Protein AF-A0A950BZU1-F1 (afdb_monomer_lite)

pLDDT: mean 88.94, std 14.55, range [35.25, 98.69]

Sequence (101 aa):
MATGEARPGIDDPEAVKTEWLGRLGSLVDEVEGWARASGWRTRRIAKTVNERRLGTYRVPVLLMEKDTVEVVLNPVARFVPGADGAVDLYVAPAYDDIASL

Foldseek 3Di:
DDPPDDQDDLVDLVSLVVVVQVVLVVVLVVVVVVLVVVVWDKDWDWDWDADPSNGIDIHIKMWTDDDQWIWIWAFDFCDDPPDRGDTDIDIDDDDDDDDDD

Structure (mmCIF, N/CA/C/O backbone):
data_AF-A0A950BZU1-F1
#
_entry.id   AF-A0A950BZU1-F1
#
loop_
_atom_site.group_PDB
_atom_site.id
_atom_site.type_symbol
_atom_site.label_atom_id
_atom_site.label_alt_id
_atom_site.label_comp_id
_atom_site.label_asym_id
_atom_site.label_entity_id
_atom_site.label_seq_id
_atom_site.pdbx_PDB_ins_code
_atom_site.Cartn_x
_atom_site.Cartn_y
_atom_site.Cartn_z
_atom_site.occupancy
_atom_site.B_iso_or_equiv
_atom_site.auth_seq_id
_atom_site.auth_comp_id
_atom_site.auth_asym_id
_atom_site.auth_atom_id
_atom_site.pdbx_PDB_model_num
ATOM 1 N N . MET A 1 1 ? -16.761 -2.793 -20.790 1.00 35.25 1 MET A N 1
ATOM 2 C CA . MET A 1 1 ? -15.806 -2.720 -21.915 1.00 35.25 1 MET A CA 1
ATOM 3 C C . MET A 1 1 ? -14.647 -1.854 -21.445 1.00 35.25 1 MET A C 1
ATOM 5 O O . MET A 1 1 ? -14.724 -0.643 -21.578 1.00 35.25 1 MET A O 1
ATOM 9 N N . ALA A 1 2 ? -13.663 -2.437 -20.756 1.00 39.56 2 ALA A N 1
ATOM 10 C CA . ALA A 1 2 ? -12.479 -1.700 -20.322 1.00 39.56 2 ALA A CA 1
ATOM 11 C C . ALA A 1 2 ? -11.474 -1.714 -21.475 1.00 39.56 2 ALA A C 1
ATOM 13 O O . ALA A 1 2 ? -11.091 -2.783 -21.952 1.00 39.56 2 ALA A O 1
ATOM 14 N N . THR A 1 3 ? -11.131 -0.531 -21.968 1.00 43.66 3 THR A N 1
ATOM 15 C CA . THR A 1 3 ? -10.148 -0.312 -23.025 1.00 43.66 3 THR A CA 1
ATOM 16 C C . THR A 1 3 ? -8.808 -0.870 -22.555 1.00 43.66 3 THR A C 1
ATOM 18 O O . THR A 1 3 ? -8.246 -0.391 -21.575 1.00 43.66 3 THR A O 1
ATOM 21 N N . GLY A 1 4 ? -8.322 -1.929 -23.202 1.00 47.41 4 GLY A N 1
ATOM 22 C CA . GLY A 1 4 ? -6.996 -2.468 -22.929 1.00 47.41 4 GLY A CA 1
ATOM 23 C C . GLY A 1 4 ? -5.947 -1.499 -23.456 1.00 47.41 4 GLY A C 1
ATOM 24 O O . GLY A 1 4 ? -5.649 -1.519 -24.648 1.00 47.41 4 GLY A O 1
ATOM 25 N N . GLU A 1 5 ? -5.417 -0.636 -22.591 1.00 54.84 5 GLU A N 1
ATOM 26 C CA . GLU A 1 5 ? -4.236 0.161 -22.916 1.00 54.84 5 GLU A CA 1
ATOM 27 C C . GLU A 1 5 ? -3.064 -0.763 -23.269 1.00 54.84 5 GLU A C 1
ATOM 29 O O . GLU A 1 5 ? -2.843 -1.805 -22.638 1.00 54.84 5 GLU A O 1
ATOM 34 N N . ALA A 1 6 ? -2.327 -0.384 -24.316 1.00 55.56 6 ALA A N 1
ATOM 35 C CA . ALA A 1 6 ? -1.126 -1.081 -24.742 1.00 55.56 6 ALA A CA 1
ATOM 36 C C . ALA A 1 6 ? -0.116 -1.074 -23.588 1.00 55.56 6 ALA A C 1
ATOM 38 O O . ALA A 1 6 ? 0.330 -0.020 -23.137 1.00 55.56 6 ALA A O 1
ATOM 39 N N . ARG A 1 7 ? 0.214 -2.265 -23.084 1.00 61.38 7 ARG A N 1
ATOM 40 C CA . ARG A 1 7 ? 1.149 -2.413 -21.968 1.00 61.38 7 ARG A CA 1
ATOM 41 C C . ARG A 1 7 ? 2.559 -2.084 -22.456 1.00 61.38 7 ARG A C 1
ATOM 43 O O . ARG A 1 7 ? 2.929 -2.562 -23.533 1.00 61.38 7 ARG A O 1
ATOM 50 N N . PRO A 1 8 ? 3.360 -1.337 -21.681 1.00 63.31 8 PRO A N 1
ATOM 51 C CA . PRO A 1 8 ? 4.769 -1.181 -22.001 1.00 63.31 8 PRO A CA 1
ATOM 52 C C . PRO A 1 8 ? 5.438 -2.560 -22.057 1.00 63.31 8 PRO A C 1
ATOM 54 O O . PRO A 1 8 ? 5.175 -3.436 -21.224 1.00 63.31 8 PRO A O 1
ATOM 57 N N . GLY A 1 9 ? 6.274 -2.765 -23.075 1.00 61.75 9 GLY A N 1
ATOM 58 C CA . GLY A 1 9 ? 7.118 -3.950 -23.168 1.00 61.75 9 GLY A CA 1
ATOM 59 C C . GLY A 1 9 ? 8.092 -4.001 -21.991 1.00 61.75 9 GLY A C 1
ATOM 60 O O . GLY A 1 9 ? 8.489 -2.970 -21.453 1.00 61.75 9 GLY A O 1
ATOM 61 N N . ILE A 1 10 ? 8.501 -5.208 -21.599 1.00 65.06 10 ILE A N 1
ATOM 62 C CA . ILE A 1 10 ? 9.456 -5.432 -20.496 1.00 65.06 10 ILE A CA 1
ATOM 63 C C . ILE A 1 10 ? 10.819 -4.762 -20.771 1.00 65.06 10 ILE A C 1
ATOM 65 O O . ILE A 1 10 ? 11.604 -4.554 -19.847 1.00 65.06 10 ILE A O 1
ATOM 69 N N . ASP A 1 11 ? 11.075 -4.407 -22.028 1.00 79.19 11 ASP A N 1
ATOM 70 C CA . ASP A 1 11 ? 12.315 -3.802 -22.507 1.00 79.19 11 ASP A CA 1
ATOM 71 C C . ASP A 1 11 ? 12.483 -2.330 -22.081 1.00 79.19 11 ASP A C 1
ATOM 73 O O . ASP A 1 11 ? 13.586 -1.798 -22.188 1.00 79.19 11 ASP A O 1
ATOM 77 N N . ASP A 1 12 ? 11.431 -1.692 -21.546 1.00 89.94 12 ASP A N 1
ATOM 78 C CA . ASP A 1 12 ? 11.500 -0.362 -20.926 1.00 89.94 12 ASP A CA 1
ATOM 79 C C . ASP A 1 12 ? 11.123 -0.419 -19.428 1.00 89.94 12 ASP A C 1
ATOM 81 O O . ASP A 1 12 ? 9.944 -0.318 -19.058 1.00 89.94 12 ASP A O 1
ATOM 85 N N . PRO A 1 13 ? 12.111 -0.585 -18.529 1.00 90.38 13 PRO A N 1
ATOM 86 C CA . PRO A 1 13 ? 11.858 -0.708 -17.098 1.00 90.38 13 PRO A CA 1
ATOM 87 C C . PRO A 1 13 ? 11.299 0.576 -16.466 1.00 90.38 13 PRO A C 1
ATOM 89 O O . PRO A 1 13 ? 10.573 0.488 -15.475 1.00 90.38 13 PRO A O 1
ATOM 92 N N . GLU A 1 14 ? 11.585 1.761 -17.014 1.00 92.44 14 GLU A N 1
ATOM 93 C CA . GLU A 1 14 ? 11.062 3.021 -16.470 1.00 92.44 14 GLU A CA 1
ATOM 94 C C . GLU A 1 14 ? 9.597 3.237 -16.862 1.00 92.44 14 GLU A C 1
ATOM 96 O O . GLU A 1 14 ? 8.794 3.663 -16.023 1.00 92.44 14 GLU A O 1
ATOM 101 N N . ALA A 1 15 ? 9.207 2.859 -18.083 1.00 92.94 15 ALA A N 1
ATOM 102 C CA . ALA A 1 15 ? 7.803 2.869 -18.492 1.00 92.94 15 ALA A CA 1
ATOM 103 C C . ALA A 1 15 ? 6.968 1.876 -17.669 1.00 92.94 15 ALA A C 1
ATOM 105 O O . ALA A 1 15 ? 5.906 2.238 -17.159 1.00 92.94 15 ALA A O 1
ATOM 106 N N . VAL A 1 16 ? 7.468 0.650 -17.463 1.00 93.31 16 VAL A N 1
ATOM 107 C CA . VAL A 1 16 ? 6.799 -0.351 -16.610 1.00 93.31 16 VAL A CA 1
ATOM 108 C C . VAL A 1 16 ? 6.674 0.141 -15.167 1.00 93.31 16 VAL A C 1
ATOM 110 O O . VAL A 1 16 ? 5.623 -0.017 -14.547 1.00 93.31 16 VAL A O 1
ATOM 113 N N . LYS A 1 17 ? 7.722 0.761 -14.616 1.00 94.06 17 LYS A N 1
ATOM 114 C CA . LYS A 1 17 ? 7.701 1.322 -13.259 1.00 94.06 17 LYS A CA 1
ATOM 115 C C . LYS A 1 17 ? 6.695 2.464 -13.131 1.00 94.06 17 LYS A C 1
ATOM 117 O O . LYS A 1 17 ? 5.948 2.500 -12.158 1.00 94.06 17 LYS A O 1
ATOM 122 N N . THR A 1 18 ? 6.651 3.371 -14.103 1.00 95.31 18 THR A N 1
ATOM 123 C CA . THR A 1 18 ? 5.695 4.488 -14.129 1.00 95.31 18 THR A CA 1
ATOM 124 C C . THR A 1 18 ? 4.256 3.982 -14.161 1.00 95.31 18 THR A C 1
ATOM 126 O O . THR A 1 18 ? 3.428 4.405 -13.357 1.00 95.31 18 THR A O 1
ATOM 129 N N . GLU A 1 19 ? 3.979 3.021 -15.040 1.00 95.19 19 GLU A N 1
ATOM 130 C CA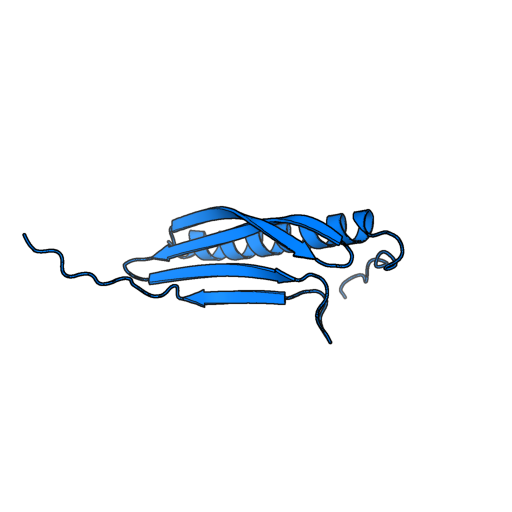 . GLU A 1 19 ? 2.672 2.379 -15.175 1.00 95.19 19 GLU A CA 1
ATOM 131 C C . GLU A 1 19 ? 2.240 1.681 -13.880 1.00 95.19 19 GLU A C 1
ATOM 133 O O . GLU A 1 19 ? 1.135 1.903 -13.379 1.00 95.19 19 GLU A O 1
ATOM 138 N N . TRP A 1 20 ? 3.147 0.905 -13.287 1.00 95.00 20 TRP A N 1
ATOM 139 C CA . TRP A 1 20 ? 2.934 0.244 -12.005 1.00 95.00 20 TRP A CA 1
ATOM 140 C C . TRP A 1 20 ? 2.599 1.229 -10.882 1.00 95.00 20 TRP A C 1
ATOM 142 O O . TRP A 1 20 ? 1.622 1.041 -10.156 1.00 95.00 20 TRP A O 1
ATOM 152 N N . LEU A 1 21 ? 3.400 2.287 -10.738 1.00 96.50 21 LEU A N 1
ATOM 153 C CA . LEU A 1 21 ? 3.204 3.301 -9.704 1.00 96.50 21 LEU A CA 1
ATOM 154 C C . LEU A 1 21 ? 1.893 4.066 -9.897 1.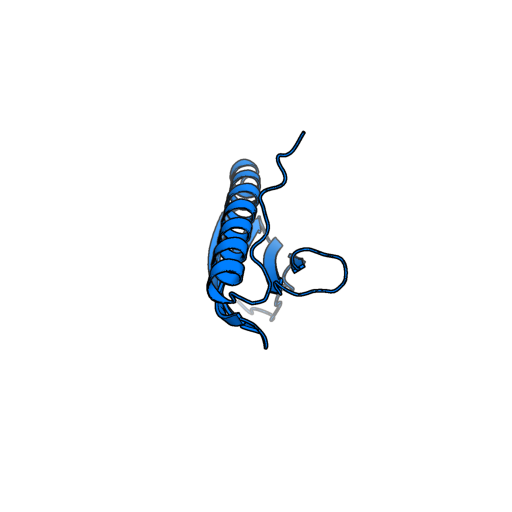00 96.50 21 LEU A C 1
ATOM 156 O O . LEU A 1 21 ? 1.235 4.377 -8.906 1.00 96.50 21 LEU A O 1
ATOM 160 N N . GLY A 1 22 ? 1.485 4.307 -11.145 1.00 96.75 22 GLY A N 1
ATOM 161 C CA . GLY A 1 22 ? 0.178 4.875 -11.468 1.00 96.75 22 GLY A CA 1
ATOM 162 C C . GLY A 1 22 ? -0.967 3.989 -10.976 1.00 96.75 22 GLY A C 1
ATOM 163 O O . GLY A 1 22 ? -1.824 4.456 -10.227 1.00 96.75 22 GLY A O 1
ATOM 164 N N . ARG A 1 23 ? -0.935 2.690 -11.304 1.00 96.50 23 ARG A N 1
ATOM 165 C CA . ARG A 1 23 ? -1.946 1.720 -10.840 1.00 96.50 23 ARG A CA 1
ATOM 166 C C . ARG A 1 23 ? -1.999 1.608 -9.318 1.00 96.50 23 ARG A C 1
ATOM 168 O O . ARG A 1 23 ? -3.087 1.559 -8.748 1.00 96.50 23 ARG A O 1
ATOM 175 N N . LEU A 1 24 ? -0.841 1.591 -8.655 1.00 97.12 24 LEU A N 1
ATOM 176 C CA . LEU A 1 24 ? -0.773 1.602 -7.193 1.00 97.12 24 LEU A CA 1
ATOM 177 C C . LEU A 1 24 ? -1.375 2.869 -6.594 1.00 97.12 24 LEU A C 1
ATOM 179 O O . LEU A 1 24 ? -2.087 2.780 -5.599 1.00 97.12 24 LEU A O 1
ATOM 183 N N . GLY A 1 25 ? -1.092 4.029 -7.191 1.00 97.50 25 GLY A N 1
ATOM 184 C CA . GLY A 1 25 ? -1.681 5.300 -6.785 1.00 97.50 25 GLY A CA 1
ATOM 185 C C . GLY A 1 25 ? -3.204 5.235 -6.819 1.00 97.50 25 GLY A C 1
ATOM 186 O O . GLY A 1 25 ? -3.836 5.456 -5.791 1.00 97.50 25 GLY A O 1
ATOM 187 N N . SER A 1 26 ? -3.777 4.820 -7.952 1.00 97.75 26 SER A N 1
ATOM 188 C CA . SER A 1 26 ? -5.230 4.694 -8.110 1.00 97.75 26 SER A CA 1
ATOM 189 C C . SER A 1 26 ? -5.856 3.711 -7.119 1.00 97.75 26 SER A C 1
ATOM 191 O O . SER A 1 26 ? -6.860 4.043 -6.495 1.00 97.75 26 SER A O 1
ATOM 193 N N . LEU A 1 27 ? -5.249 2.535 -6.918 1.00 97.81 27 LEU A N 1
ATOM 194 C CA . LEU A 1 27 ? -5.746 1.551 -5.950 1.00 97.81 27 LEU A CA 1
ATOM 195 C C . LEU A 1 27 ? -5.720 2.098 -4.514 1.00 97.81 27 LEU A C 1
ATOM 197 O O . LEU A 1 27 ? -6.676 1.926 -3.762 1.00 97.81 27 LEU A O 1
ATOM 201 N N . VAL A 1 28 ? -4.626 2.756 -4.121 1.00 98.25 28 VAL A N 1
ATOM 202 C CA . VAL A 1 28 ? -4.497 3.350 -2.784 1.00 98.25 28 VAL A CA 1
ATOM 203 C C . VAL A 1 28 ? -5.493 4.495 -2.592 1.00 98.25 28 VAL A C 1
ATOM 205 O O . VAL A 1 28 ? -6.083 4.590 -1.518 1.00 98.25 28 VAL A O 1
ATOM 208 N N . ASP A 1 29 ? -5.702 5.337 -3.608 1.00 98.50 29 ASP A N 1
ATOM 209 C CA . ASP A 1 29 ? -6.695 6.417 -3.580 1.00 98.50 29 ASP A CA 1
ATOM 210 C C . ASP A 1 29 ? -8.113 5.869 -3.364 1.00 98.50 29 ASP A C 1
ATOM 212 O O . ASP A 1 29 ? -8.853 6.376 -2.518 1.00 98.50 29 ASP A O 1
ATOM 216 N N . GLU A 1 30 ? -8.475 4.814 -4.094 1.00 98.56 30 GLU A N 1
ATOM 217 C CA . GLU A 1 30 ? -9.787 4.171 -4.023 1.00 98.56 30 GLU A CA 1
ATOM 218 C C . GLU A 1 30 ? -10.042 3.548 -2.641 1.00 98.56 30 GLU A C 1
ATOM 220 O O . GLU A 1 30 ? -11.037 3.868 -1.982 1.00 98.56 30 GLU A O 1
ATOM 225 N N . VAL A 1 31 ? -9.102 2.732 -2.151 1.00 98.44 31 VAL A N 1
ATOM 226 C CA . VAL A 1 31 ? -9.222 2.073 -0.840 1.00 98.44 31 VAL A CA 1
ATOM 227 C C . VAL A 1 31 ? -9.221 3.093 0.299 1.00 98.44 31 VAL A C 1
ATOM 229 O O . VAL A 1 31 ? -10.016 2.972 1.234 1.00 98.44 31 VAL A O 1
ATOM 232 N N . GLU A 1 32 ? -8.383 4.130 0.225 1.00 98.62 32 GLU A N 1
ATOM 233 C CA . GLU A 1 32 ? -8.388 5.208 1.216 1.00 98.62 32 GLU A CA 1
ATOM 234 C C . GLU A 1 32 ? -9.727 5.953 1.235 1.00 98.62 32 GLU A C 1
ATOM 236 O O . GLU A 1 32 ? -10.237 6.265 2.314 1.00 98.62 32 GLU A O 1
ATOM 241 N N . GLY A 1 33 ? -10.320 6.205 0.064 1.00 98.56 33 GLY A N 1
ATOM 242 C CA . GLY A 1 33 ? -11.645 6.807 -0.054 1.00 98.56 33 GLY A CA 1
ATOM 243 C C . GLY A 1 33 ? -12.715 5.996 0.678 1.00 98.56 33 GLY A C 1
ATOM 244 O O . GLY A 1 33 ? -13.454 6.548 1.498 1.00 98.56 33 GLY A O 1
ATOM 245 N N . TRP A 1 34 ? -12.761 4.681 0.451 1.00 98.25 34 TRP A N 1
ATOM 246 C CA . TRP A 1 34 ? -13.703 3.784 1.130 1.00 98.25 34 TRP A CA 1
ATOM 247 C C . TRP A 1 34 ? -13.481 3.714 2.641 1.00 98.25 34 TRP A C 1
ATOM 249 O O . TRP A 1 34 ? -14.442 3.774 3.415 1.00 98.25 34 TRP A O 1
ATOM 259 N N . ALA A 1 35 ? -12.221 3.617 3.070 1.00 98.19 35 ALA A N 1
ATOM 260 C CA . ALA A 1 35 ? -11.857 3.552 4.479 1.00 98.19 35 ALA A CA 1
ATOM 261 C C . ALA A 1 35 ? -12.292 4.828 5.217 1.00 98.19 35 ALA A C 1
ATOM 263 O O . ALA A 1 35 ? -13.006 4.753 6.221 1.00 98.19 35 ALA A O 1
ATOM 264 N N . ARG A 1 36 ? -11.958 6.007 4.672 1.00 98.19 36 ARG A N 1
ATOM 265 C CA . ARG A 1 36 ? -12.362 7.303 5.239 1.00 98.19 36 ARG A CA 1
ATOM 266 C C . ARG A 1 36 ? -13.878 7.467 5.286 1.00 98.19 36 ARG A C 1
ATOM 268 O O . ARG A 1 36 ? -14.405 7.875 6.318 1.00 98.19 36 ARG A O 1
ATOM 275 N N . ALA A 1 37 ? -14.585 7.105 4.213 1.00 98.38 37 ALA A N 1
ATOM 276 C CA . ALA A 1 37 ? -16.051 7.134 4.182 1.00 98.38 37 ALA A CA 1
ATOM 277 C C . ALA A 1 37 ? -16.683 6.222 5.252 1.00 98.38 37 ALA A C 1
ATOM 279 O O . ALA A 1 37 ? -17.769 6.505 5.749 1.00 98.38 37 ALA A O 1
ATOM 280 N N . SER A 1 38 ? -15.973 5.165 5.653 1.00 97.50 38 SER A N 1
ATOM 281 C CA . SER A 1 38 ? -16.386 4.218 6.697 1.00 97.50 38 SER A CA 1
ATOM 282 C C . SER A 1 38 ? -15.892 4.595 8.108 1.00 97.50 38 SER A C 1
ATOM 284 O O . SER A 1 38 ? -15.998 3.796 9.050 1.00 97.50 38 SER A O 1
ATOM 286 N N . GLY A 1 39 ? -15.334 5.801 8.266 1.00 97.69 39 GLY A N 1
ATOM 287 C CA . GLY A 1 39 ? -14.859 6.345 9.538 1.00 97.69 39 GLY A CA 1
ATOM 288 C C . GLY A 1 39 ? -13.507 5.804 10.007 1.00 97.69 39 GLY A C 1
ATOM 289 O O . GLY A 1 39 ? -13.205 5.907 11.192 1.00 97.69 39 GLY A O 1
ATOM 290 N N . TRP A 1 40 ? -12.705 5.210 9.121 1.00 98.31 40 TRP A N 1
ATOM 291 C CA . TRP A 1 40 ? -11.342 4.794 9.452 1.00 98.31 40 TRP A CA 1
ATOM 292 C C . TRP A 1 40 ? -10.388 5.984 9.374 1.00 98.31 40 TRP A C 1
ATOM 294 O O . TRP A 1 40 ? -10.474 6.815 8.464 1.00 98.31 40 TRP A O 1
ATOM 304 N N . ARG A 1 41 ? -9.425 6.038 10.295 1.00 98.31 41 ARG A N 1
ATOM 305 C CA . ARG A 1 41 ? -8.263 6.917 10.162 1.00 98.31 41 ARG A CA 1
ATOM 306 C C . ARG A 1 41 ? -7.315 6.301 9.143 1.00 98.31 41 ARG A C 1
ATOM 308 O O . ARG A 1 41 ? -7.058 5.104 9.189 1.00 98.31 41 ARG A O 1
ATOM 315 N N . THR A 1 42 ? -6.766 7.111 8.245 1.00 98.44 42 THR A N 1
ATOM 316 C CA . THR A 1 42 ? -5.849 6.625 7.211 1.00 98.44 42 THR A CA 1
ATOM 317 C C . THR A 1 42 ? -4.541 7.401 7.204 1.00 98.44 42 THR A C 1
ATOM 319 O O . THR A 1 42 ? -4.500 8.598 7.499 1.00 98.44 42 THR A O 1
ATOM 322 N N . ARG A 1 43 ? -3.450 6.716 6.856 1.00 98.12 43 ARG A N 1
ATOM 323 C CA . ARG A 1 43 ? -2.127 7.319 6.684 1.00 98.12 43 ARG A CA 1
ATOM 324 C C . ARG A 1 43 ? -1.362 6.608 5.580 1.00 98.12 43 ARG A C 1
ATOM 326 O O . ARG A 1 43 ? -1.229 5.389 5.596 1.00 98.12 43 ARG A O 1
ATOM 333 N N . ARG A 1 44 ? -0.790 7.379 4.655 1.00 98.19 44 ARG A N 1
ATOM 334 C CA . ARG A 1 44 ? 0.147 6.853 3.657 1.00 98.19 44 ARG A CA 1
ATOM 335 C C . ARG A 1 44 ? 1.575 6.927 4.176 1.00 98.19 44 ARG A C 1
ATOM 337 O O . ARG A 1 44 ? 1.984 7.940 4.744 1.00 98.19 44 ARG A O 1
ATOM 344 N N . ILE A 1 45 ? 2.346 5.879 3.925 1.00 97.62 45 ILE A N 1
ATOM 345 C CA . ILE A 1 45 ? 3.804 5.883 4.061 1.00 97.62 45 ILE A CA 1
ATOM 346 C C . ILE A 1 45 ? 4.434 5.409 2.757 1.00 97.62 45 ILE A C 1
ATOM 348 O O . ILE A 1 45 ? 3.778 4.784 1.930 1.00 97.62 45 ILE A O 1
ATOM 352 N N . ALA A 1 46 ? 5.718 5.694 2.565 1.00 97.25 46 ALA A N 1
ATOM 353 C CA . ALA A 1 46 ? 6.444 5.251 1.383 1.00 97.25 46 ALA A CA 1
ATOM 354 C C . ALA A 1 46 ? 7.438 4.143 1.751 1.00 97.25 46 ALA A C 1
ATOM 356 O O . ALA A 1 46 ? 8.404 4.390 2.479 1.00 97.25 46 ALA A O 1
ATOM 357 N N . LYS A 1 47 ? 7.226 2.944 1.206 1.00 96.94 47 LYS A N 1
ATOM 358 C CA . LYS A 1 47 ? 8.096 1.775 1.375 1.00 96.94 47 LYS A CA 1
ATOM 359 C C . LYS A 1 47 ? 9.090 1.688 0.221 1.00 96.94 47 LYS A C 1
ATOM 361 O O . LYS A 1 47 ? 8.704 1.864 -0.930 1.00 96.94 47 LYS A O 1
ATOM 366 N N . THR A 1 48 ? 10.353 1.402 0.515 1.00 97.06 48 THR A N 1
ATOM 367 C CA . THR A 1 48 ? 11.350 1.093 -0.519 1.00 97.06 48 THR A CA 1
ATOM 368 C C . THR A 1 48 ? 11.198 -0.358 -0.966 1.00 97.06 48 THR A C 1
ATOM 370 O O . THR A 1 48 ? 11.155 -1.261 -0.133 1.00 97.06 48 THR A O 1
ATOM 373 N N . VAL A 1 49 ? 11.133 -0.578 -2.275 1.00 95.69 49 VAL A N 1
ATOM 374 C CA . VAL A 1 49 ? 11.093 -1.896 -2.913 1.00 95.69 49 VAL A CA 1
ATOM 375 C C . VAL A 1 49 ? 12.315 -2.021 -3.810 1.00 95.69 49 VAL A C 1
ATOM 377 O O . VAL A 1 49 ? 12.722 -1.053 -4.451 1.00 95.69 49 VAL A O 1
ATOM 380 N N . ASN A 1 50 ? 12.906 -3.211 -3.833 1.00 94.56 50 ASN A N 1
ATOM 381 C CA . ASN A 1 50 ? 13.975 -3.566 -4.752 1.00 94.56 50 ASN A CA 1
ATOM 382 C C . ASN A 1 50 ? 13.514 -4.762 -5.583 1.00 94.56 50 ASN A C 1
ATOM 384 O O . ASN A 1 50 ? 13.287 -5.845 -5.043 1.00 94.56 50 ASN A O 1
ATOM 388 N N . GLU A 1 51 ? 13.382 -4.555 -6.889 1.00 91.38 51 GLU A N 1
ATOM 389 C CA . GLU A 1 51 ? 13.056 -5.612 -7.834 1.00 91.38 51 GLU A CA 1
ATOM 390 C C . GLU A 1 51 ? 14.177 -5.806 -8.839 1.00 91.38 51 GLU A C 1
ATOM 392 O O . GLU A 1 51 ? 14.668 -4.857 -9.447 1.00 91.38 51 GLU A O 1
ATOM 397 N N . ARG A 1 52 ? 14.504 -7.069 -9.119 1.00 88.88 52 ARG A N 1
ATOM 398 C CA . ARG A 1 52 ? 15.608 -7.428 -10.019 1.00 88.88 52 ARG A CA 1
ATOM 399 C C . ARG A 1 52 ? 15.511 -6.771 -11.407 1.00 88.88 52 ARG A C 1
ATOM 401 O O . ARG A 1 52 ? 16.541 -6.545 -12.027 1.00 88.88 52 ARG A O 1
ATOM 408 N N . ARG A 1 53 ? 14.297 -6.494 -11.903 1.00 89.25 53 ARG A N 1
ATOM 409 C CA . ARG A 1 53 ? 14.058 -5.935 -13.249 1.00 89.25 53 ARG A CA 1
ATOM 410 C C . ARG A 1 53 ? 13.785 -4.429 -13.273 1.00 89.25 53 ARG A C 1
ATOM 412 O O . ARG A 1 53 ? 14.015 -3.819 -14.306 1.00 89.25 53 ARG A O 1
ATOM 419 N N . LEU A 1 54 ? 13.299 -3.843 -12.176 1.00 91.88 54 LEU A N 1
ATOM 420 C CA . LEU A 1 54 ? 12.933 -2.415 -12.106 1.00 91.88 54 LEU A CA 1
ATOM 421 C C . LEU A 1 54 ? 13.894 -1.589 -11.238 1.00 91.88 54 LEU A C 1
ATOM 423 O O . LEU A 1 54 ? 13.779 -0.363 -11.169 1.00 91.88 54 LEU A O 1
ATOM 427 N N . GLY A 1 55 ? 14.841 -2.248 -10.570 1.00 93.75 55 GLY A N 1
ATOM 428 C CA . GLY A 1 55 ? 15.746 -1.630 -9.614 1.00 93.75 55 GLY A CA 1
ATOM 429 C C . GLY A 1 55 ? 15.039 -1.241 -8.316 1.00 93.75 55 GLY A C 1
ATOM 430 O O . GLY A 1 55 ? 14.052 -1.856 -7.905 1.00 93.75 55 GLY A O 1
ATOM 431 N N . THR A 1 56 ? 15.567 -0.209 -7.663 1.00 95.50 56 THR A N 1
ATOM 432 C CA . THR A 1 56 ? 15.058 0.293 -6.383 1.00 95.50 56 THR A CA 1
ATOM 433 C C . THR A 1 56 ? 14.141 1.490 -6.599 1.00 95.50 56 THR A C 1
ATOM 435 O O . THR A 1 56 ? 14.501 2.438 -7.294 1.00 95.50 56 THR A O 1
ATOM 438 N N . TYR A 1 57 ? 12.965 1.475 -5.979 1.00 96.38 57 TYR A N 1
ATOM 439 C CA . TYR A 1 57 ? 11.981 2.558 -6.056 1.00 96.38 57 TYR A CA 1
ATOM 440 C C . TYR A 1 57 ? 11.106 2.593 -4.797 1.00 96.38 57 TYR A C 1
ATOM 442 O O . TYR A 1 57 ? 11.238 1.748 -3.909 1.00 96.38 57 TYR A O 1
ATOM 450 N N . ARG A 1 58 ? 10.234 3.602 -4.680 1.00 97.44 58 ARG A N 1
ATOM 451 C CA . ARG A 1 58 ? 9.316 3.747 -3.541 1.00 97.44 58 ARG A CA 1
ATOM 452 C C . ARG A 1 58 ? 7.876 3.502 -3.966 1.00 97.44 58 ARG A C 1
ATOM 454 O O . ARG A 1 58 ? 7.455 4.001 -5.002 1.00 97.44 58 ARG A O 1
ATOM 461 N N . VAL A 1 59 ? 7.131 2.778 -3.137 1.00 97.88 59 VAL A N 1
ATOM 462 C CA . VAL A 1 59 ? 5.703 2.486 -3.319 1.00 97.88 59 VAL A CA 1
ATOM 463 C C . VAL A 1 59 ? 4.889 3.026 -2.141 1.00 97.88 59 VAL A C 1
ATOM 465 O O . VAL A 1 59 ? 5.399 3.042 -1.013 1.00 97.88 59 VAL A O 1
ATOM 468 N N . PRO A 1 60 ? 3.639 3.464 -2.362 1.00 98.06 60 PRO A N 1
ATOM 469 C CA . PRO A 1 60 ? 2.751 3.870 -1.281 1.00 98.06 60 PRO A CA 1
ATOM 470 C C . PRO A 1 60 ? 2.237 2.647 -0.514 1.00 98.06 60 PRO A C 1
ATOM 472 O O . PRO A 1 60 ? 1.747 1.698 -1.109 1.00 98.06 60 PRO A O 1
ATOM 475 N N . VAL A 1 61 ? 2.312 2.679 0.810 1.00 98.38 61 VAL A N 1
ATOM 476 C CA . VAL A 1 61 ? 1.617 1.747 1.708 1.00 98.38 61 VAL A CA 1
ATOM 477 C C . VAL A 1 61 ? 0.535 2.539 2.421 1.00 98.38 61 VAL A C 1
ATOM 479 O O . VAL A 1 61 ? 0.799 3.646 2.902 1.00 98.38 61 VAL A O 1
ATOM 482 N N . LEU A 1 62 ? -0.670 1.983 2.487 1.00 98.69 62 LEU A N 1
ATOM 483 C CA . LEU A 1 62 ? -1.795 2.595 3.182 1.00 98.69 62 LEU A CA 1
ATOM 484 C C . LEU A 1 62 ? -2.032 1.868 4.503 1.00 98.69 62 LEU A C 1
ATOM 486 O O . LEU A 1 62 ? -2.292 0.668 4.524 1.00 98.69 62 LEU A O 1
ATOM 490 N N . LEU A 1 63 ? -1.944 2.622 5.590 1.00 98.31 63 LEU A N 1
ATOM 491 C CA . LEU A 1 63 ? -2.300 2.197 6.936 1.00 98.31 63 LEU A CA 1
ATOM 492 C C . LEU A 1 63 ? -3.705 2.710 7.234 1.00 98.31 63 LEU A C 1
ATOM 494 O O . LEU A 1 63 ? -4.004 3.881 6.969 1.00 98.31 63 LEU A O 1
ATOM 498 N N . MET A 1 64 ? -4.552 1.845 7.773 1.00 98.38 64 MET A N 1
ATOM 499 C CA . MET A 1 64 ? -5.940 2.137 8.104 1.00 98.38 64 MET A CA 1
ATOM 500 C C . MET A 1 64 ? -6.207 1.661 9.524 1.00 98.38 64 MET A C 1
ATOM 502 O O . MET A 1 64 ? -5.992 0.497 9.833 1.00 98.38 64 MET A O 1
ATOM 506 N N . GLU A 1 65 ? -6.693 2.548 10.378 1.00 97.38 65 GLU A N 1
ATOM 507 C CA . GLU A 1 65 ? -6.923 2.271 11.794 1.00 97.38 65 GLU A CA 1
ATOM 508 C C . GLU A 1 65 ? -8.375 2.576 12.158 1.00 97.38 65 GLU A C 1
ATOM 510 O O . GLU A 1 65 ? -8.930 3.612 11.765 1.00 97.38 65 GLU A O 1
ATOM 515 N N . LYS A 1 66 ? -8.985 1.670 12.922 1.00 96.12 66 LYS A N 1
ATOM 516 C CA . LYS A 1 66 ? -10.282 1.880 13.554 1.00 96.12 66 LYS A CA 1
ATOM 517 C C . LYS A 1 66 ? -10.344 1.120 14.872 1.00 96.12 66 LYS A C 1
ATOM 519 O O . LYS A 1 66 ? -10.117 -0.087 14.908 1.00 96.12 66 LYS A O 1
ATOM 524 N N . ASP A 1 67 ? -10.677 1.844 15.936 1.00 93.31 67 ASP A N 1
ATOM 525 C CA . ASP A 1 67 ? -10.702 1.335 17.307 1.00 93.31 67 ASP A CA 1
ATOM 526 C C . ASP A 1 67 ? -9.354 0.696 17.688 1.00 93.31 67 ASP A C 1
ATOM 528 O O . ASP A 1 67 ? -8.357 1.402 17.802 1.00 93.31 67 ASP A O 1
ATOM 532 N N . THR A 1 68 ? -9.301 -0.625 17.861 1.00 89.62 68 THR A N 1
ATOM 533 C CA . THR A 1 68 ? -8.078 -1.378 18.193 1.00 89.62 68 THR A CA 1
ATOM 534 C C . THR A 1 68 ? -7.510 -2.164 17.009 1.00 89.62 68 THR A C 1
ATOM 536 O O . THR A 1 68 ? -6.594 -2.966 17.181 1.00 89.62 68 THR A O 1
ATOM 539 N N . VAL A 1 69 ? -8.059 -1.971 15.805 1.00 93.25 69 VAL A N 1
ATOM 540 C CA . VAL A 1 69 ? -7.683 -2.708 14.596 1.00 93.25 69 VAL A CA 1
ATOM 541 C C . VAL A 1 69 ? -6.879 -1.808 13.669 1.00 93.25 69 VAL A C 1
ATOM 543 O O . VAL A 1 69 ? -7.350 -0.751 13.248 1.00 93.25 69 VAL A O 1
ATOM 546 N N . GLU A 1 70 ? -5.699 -2.281 13.276 1.00 95.81 70 GLU A N 1
ATOM 547 C CA . GLU A 1 70 ? -4.917 -1.703 12.187 1.00 95.81 70 GLU A CA 1
ATOM 548 C C . GLU A 1 70 ? -4.903 -2.673 10.996 1.00 95.81 70 GLU A C 1
ATOM 550 O O . GLU A 1 70 ? -4.637 -3.865 11.139 1.00 95.81 70 GLU A O 1
ATOM 555 N N . VAL A 1 71 ? -5.208 -2.162 9.806 1.00 97.44 71 VAL A N 1
ATOM 556 C CA . VAL A 1 71 ? -5.169 -2.877 8.527 1.00 97.44 71 VAL A CA 1
ATOM 557 C C . VAL A 1 71 ? -4.180 -2.177 7.605 1.00 97.44 71 VAL A C 1
ATOM 559 O O . VAL A 1 71 ? -4.153 -0.949 7.509 1.00 97.44 71 VAL A O 1
ATOM 562 N N . VAL A 1 72 ? -3.381 -2.961 6.889 1.00 98.19 72 VAL A N 1
ATOM 563 C CA . VAL A 1 72 ? -2.337 -2.470 5.992 1.00 98.19 72 VAL A CA 1
ATOM 564 C C . VAL A 1 72 ? -2.593 -2.966 4.576 1.00 98.19 72 VAL A C 1
ATOM 566 O O . VAL A 1 72 ? -2.723 -4.168 4.349 1.00 98.19 72 VAL A O 1
ATOM 569 N N . LEU A 1 73 ? -2.615 -2.038 3.619 1.00 98.44 73 LEU A N 1
ATOM 570 C CA . LEU A 1 73 ? -2.535 -2.330 2.191 1.00 98.44 73 LEU A CA 1
ATOM 571 C C . LEU A 1 73 ? -1.094 -2.089 1.725 1.00 98.44 73 LEU A C 1
ATOM 573 O O . LEU A 1 73 ? -0.615 -0.951 1.689 1.00 98.44 73 LEU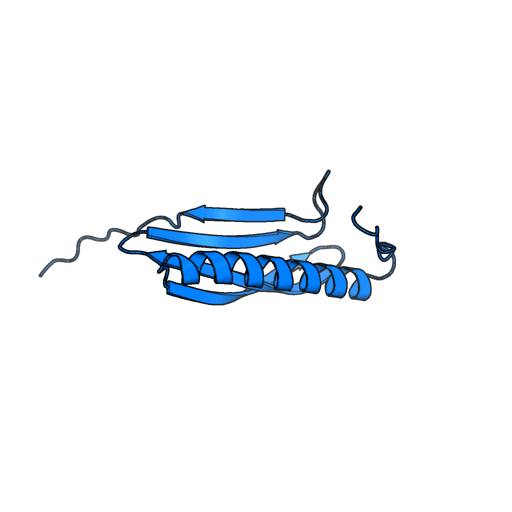 A O 1
ATOM 577 N N . ASN A 1 74 ? -0.394 -3.169 1.393 1.00 97.94 74 ASN A N 1
ATOM 578 C CA . ASN A 1 74 ? 1.051 -3.199 1.220 1.00 97.94 74 ASN A CA 1
ATOM 579 C C . ASN A 1 74 ? 1.445 -3.712 -0.176 1.00 97.94 74 ASN A C 1
ATOM 581 O O . ASN A 1 74 ? 1.425 -4.920 -0.409 1.00 97.94 74 ASN A O 1
ATOM 585 N N . PRO A 1 75 ? 1.862 -2.842 -1.113 1.00 97.25 75 PRO A N 1
ATOM 586 C CA . PRO A 1 75 ? 2.330 -3.291 -2.422 1.00 97.25 75 PRO A CA 1
ATOM 587 C C . PRO A 1 75 ? 3.586 -4.149 -2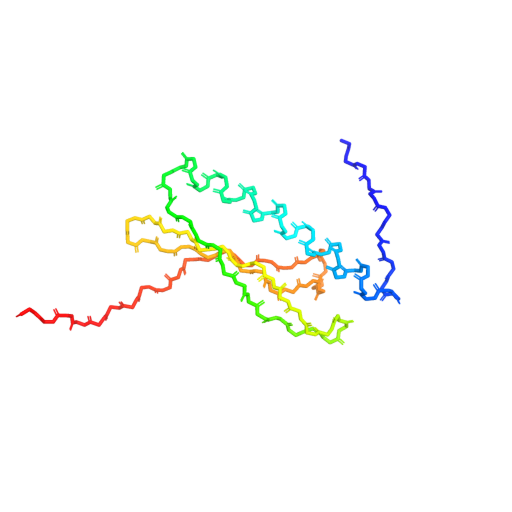.320 1.00 97.25 75 PRO A C 1
ATOM 589 O O . PRO A 1 75 ? 4.585 -3.705 -1.758 1.00 97.25 75 PRO A O 1
ATOM 592 N N . VAL A 1 76 ? 3.563 -5.360 -2.868 1.00 94.88 76 VAL A N 1
ATOM 593 C CA . VAL A 1 76 ? 4.644 -6.344 -2.720 1.00 94.88 76 VAL A CA 1
ATOM 594 C C . VAL A 1 76 ? 5.585 -6.308 -3.912 1.00 94.88 76 VAL A C 1
ATOM 596 O O . VAL A 1 76 ? 6.777 -6.065 -3.729 1.00 94.88 76 VAL A O 1
ATOM 599 N N . ALA A 1 77 ? 5.053 -6.541 -5.114 1.00 94.00 77 ALA A N 1
ATOM 600 C CA . ALA A 1 77 ? 5.854 -6.663 -6.326 1.00 94.00 77 ALA A CA 1
ATOM 601 C C . ALA A 1 77 ? 5.037 -6.395 -7.599 1.00 94.00 77 ALA A C 1
ATOM 603 O O . ALA A 1 77 ? 3.859 -6.738 -7.669 1.00 94.00 77 ALA A O 1
ATOM 604 N N . ARG A 1 78 ? 5.673 -5.841 -8.633 1.00 93.44 78 ARG A N 1
ATOM 605 C CA . ARG A 1 78 ? 5.113 -5.660 -9.978 1.00 93.44 78 ARG A CA 1
ATOM 606 C C . ARG A 1 78 ? 5.131 -6.951 -10.795 1.00 93.44 78 ARG A C 1
ATOM 608 O O . ARG A 1 78 ? 4.230 -7.183 -11.601 1.00 93.44 78 ARG A O 1
ATOM 615 N N . PHE A 1 79 ? 6.157 -7.782 -10.625 1.00 90.69 79 PHE A N 1
ATOM 616 C CA . PHE A 1 79 ? 6.315 -9.022 -11.386 1.00 90.69 79 PHE A CA 1
ATOM 617 C C . PHE A 1 79 ? 6.026 -10.247 -10.522 1.00 90.69 79 PHE A C 1
ATOM 619 O O . PHE A 1 79 ? 6.892 -10.714 -9.785 1.00 90.69 79 PHE A O 1
ATOM 626 N N . VAL A 1 80 ? 4.822 -10.801 -10.667 1.00 88.81 80 VAL A N 1
ATOM 627 C CA . VAL A 1 80 ? 4.410 -12.058 -10.032 1.00 88.81 80 VAL A CA 1
ATOM 628 C C . VAL A 1 80 ? 3.786 -13.004 -11.066 1.00 88.81 80 VAL A C 1
ATOM 630 O O . VAL A 1 80 ? 3.185 -12.535 -12.035 1.00 88.81 80 VAL A O 1
ATOM 633 N N . PRO A 1 81 ? 3.928 -14.333 -10.921 1.00 86.50 81 PRO A N 1
ATOM 634 C CA . PRO A 1 81 ? 3.316 -15.276 -11.853 1.00 86.50 81 PRO A CA 1
ATOM 635 C C . PRO A 1 81 ? 1.788 -15.136 -11.887 1.00 86.50 81 PRO A C 1
ATOM 637 O O . PRO A 1 81 ? 1.133 -15.218 -10.854 1.00 86.50 81 PRO A O 1
ATOM 640 N N . GLY A 1 82 ? 1.218 -14.960 -13.082 1.00 87.12 82 GLY A N 1
ATOM 641 C CA . GLY A 1 82 ? -0.234 -14.991 -13.295 1.00 87.12 82 GLY A CA 1
ATOM 642 C C . GLY A 1 82 ? -1.007 -13.721 -12.920 1.00 87.12 82 GLY A C 1
ATOM 643 O O . GLY A 1 82 ? -2.228 -13.727 -13.048 1.00 87.12 82 GLY A O 1
ATOM 644 N N . ALA A 1 83 ? -0.341 -12.636 -12.508 1.00 88.88 83 ALA A N 1
ATOM 645 C CA . ALA A 1 83 ? -0.999 -11.361 -12.219 1.00 88.88 83 ALA A CA 1
ATOM 646 C C . ALA A 1 83 ? -0.164 -10.150 -12.667 1.00 88.88 83 ALA A C 1
ATOM 648 O O . ALA A 1 83 ? 1.037 -10.245 -12.915 1.00 88.88 83 ALA A O 1
ATOM 649 N N . ASP A 1 84 ? -0.818 -8.991 -12.749 1.00 85.62 84 ASP A N 1
ATOM 650 C CA . ASP A 1 84 ? -0.196 -7.722 -13.151 1.00 85.62 84 ASP A CA 1
ATOM 651 C C . ASP A 1 84 ? 0.560 -7.024 -11.997 1.00 85.62 84 ASP A C 1
ATOM 653 O O . ASP A 1 84 ? 1.162 -5.970 -12.193 1.00 85.62 84 ASP A O 1
ATOM 657 N N . GLY A 1 85 ? 0.535 -7.609 -10.800 1.00 92.25 85 GLY A N 1
ATOM 658 C CA . GLY A 1 85 ? 1.189 -7.126 -9.590 1.00 92.25 85 GLY A CA 1
ATOM 659 C C . GLY A 1 85 ? 0.587 -7.793 -8.354 1.00 92.25 85 GLY A C 1
ATOM 660 O O . GLY A 1 85 ? -0.496 -8.373 -8.421 1.00 92.25 85 GLY A O 1
ATOM 661 N N . ALA A 1 86 ? 1.292 -7.720 -7.232 1.00 95.19 86 ALA A N 1
ATOM 662 C CA . ALA A 1 86 ? 0.848 -8.223 -5.940 1.00 95.19 86 ALA A CA 1
ATOM 663 C C . ALA A 1 86 ? 0.790 -7.087 -4.919 1.00 95.19 86 ALA A C 1
ATOM 665 O O . ALA A 1 86 ? 1.731 -6.299 -4.783 1.00 95.19 86 ALA A O 1
ATOM 666 N N . VAL A 1 87 ? -0.321 -7.030 -4.192 1.00 97.25 87 VAL A N 1
ATOM 667 C CA . VAL A 1 87 ? -0.572 -6.108 -3.087 1.00 97.25 87 VAL A CA 1
ATOM 668 C C . VAL A 1 87 ? -1.219 -6.922 -1.979 1.00 97.25 87 VAL A C 1
ATOM 670 O O . VAL A 1 87 ? -2.267 -7.525 -2.200 1.00 97.25 87 VAL A O 1
ATOM 673 N N . ASP A 1 88 ? -0.598 -6.944 -0.806 1.00 96.75 88 ASP A N 1
ATOM 674 C CA . ASP A 1 88 ? -1.158 -7.634 0.348 1.00 96.75 88 ASP A CA 1
ATOM 675 C C . ASP A 1 88 ? -2.141 -6.717 1.073 1.00 96.75 88 ASP A C 1
ATOM 677 O O . ASP A 1 88 ? -1.899 -5.516 1.212 1.00 96.75 88 ASP A O 1
ATOM 681 N N . LEU A 1 89 ? -3.224 -7.297 1.581 1.00 97.50 89 LEU A N 1
ATOM 682 C CA . LEU A 1 89 ? -4.147 -6.653 2.507 1.00 97.50 89 LEU A CA 1
ATOM 683 C C . LEU A 1 89 ? -4.239 -7.522 3.758 1.00 97.50 89 LEU A C 1
ATOM 685 O O . LEU A 1 89 ? -4.699 -8.661 3.684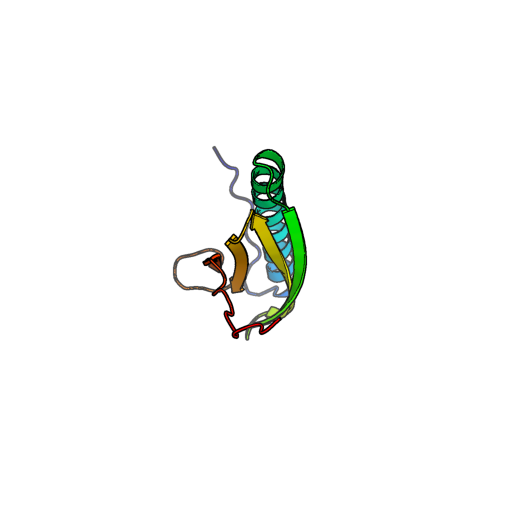 1.00 97.50 89 LEU A O 1
ATOM 689 N N . TYR A 1 90 ? -3.785 -7.003 4.893 1.00 96.75 90 TYR A N 1
ATOM 690 C CA . TYR A 1 90 ? -3.720 -7.777 6.131 1.00 96.75 90 TYR A CA 1
ATOM 691 C C . TYR A 1 90 ? -3.982 -6.921 7.367 1.00 96.75 90 TYR A C 1
ATOM 693 O O . TYR A 1 90 ? -3.778 -5.710 7.359 1.00 96.75 90 TYR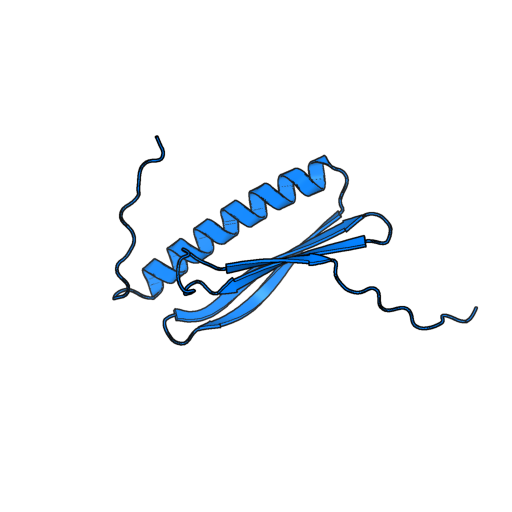 A O 1
ATOM 701 N N . VAL A 1 91 ? -4.415 -7.574 8.444 1.00 95.75 91 VAL A N 1
ATOM 702 C CA . VAL A 1 91 ? -4.517 -6.974 9.780 1.00 95.75 91 VAL A CA 1
ATOM 703 C C . VAL A 1 91 ? -3.125 -6.978 10.411 1.00 95.75 91 VAL A C 1
ATOM 705 O O . VAL A 1 91 ? -2.461 -8.017 10.424 1.00 95.75 91 VAL A O 1
ATOM 708 N N . ALA A 1 92 ? -2.660 -5.830 10.902 1.00 91.00 92 ALA A N 1
ATOM 709 C CA . ALA A 1 92 ? -1.402 -5.748 11.628 1.00 91.00 92 ALA A CA 1
ATOM 710 C C . ALA A 1 92 ? -1.541 -6.464 12.985 1.00 91.00 92 ALA A C 1
ATOM 712 O O . ALA A 1 92 ? -2.572 -6.329 13.649 1.00 91.00 92 ALA A O 1
ATOM 713 N N . PRO A 1 93 ? -0.531 -7.238 13.413 1.00 83.25 93 PRO A N 1
ATOM 714 C CA . PRO A 1 93 ? -0.558 -7.850 14.731 1.00 83.25 93 PRO A CA 1
ATOM 715 C C . PRO A 1 93 ? -0.569 -6.758 15.804 1.00 83.25 93 PRO A C 1
ATOM 717 O O . PRO A 1 93 ? 0.232 -5.824 15.752 1.00 83.25 93 PRO A O 1
ATOM 720 N N . ALA A 1 94 ? -1.452 -6.894 16.792 1.00 76.88 94 ALA A N 1
ATOM 721 C CA . ALA A 1 94 ? -1.378 -6.076 17.993 1.00 76.88 94 ALA A CA 1
ATOM 722 C C . ALA A 1 94 ? -0.105 -6.448 18.772 1.00 76.88 94 ALA A C 1
ATOM 724 O O . ALA A 1 94 ? 0.191 -7.631 18.954 1.00 76.88 94 ALA A O 1
ATOM 725 N N . TYR A 1 95 ? 0.650 -5.445 19.218 1.00 70.81 95 TYR A N 1
ATOM 726 C CA . TYR A 1 95 ? 1.721 -5.636 20.192 1.00 70.81 95 TYR A CA 1
ATOM 727 C C . TYR A 1 95 ? 1.137 -5.362 21.580 1.00 70.81 95 TYR A C 1
ATOM 729 O O . TYR A 1 95 ? 0.773 -4.225 21.870 1.00 70.81 95 TYR A O 1
ATOM 737 N N . ASP A 1 96 ? 1.001 -6.408 22.395 1.00 65.50 96 ASP A N 1
ATOM 738 C CA . ASP A 1 96 ? 0.468 -6.332 23.759 1.00 65.50 96 ASP A CA 1
ATOM 739 C C . ASP A 1 96 ? 1.610 -6.608 24.744 1.00 65.50 96 ASP A C 1
ATOM 741 O O . ASP A 1 96 ? 1.935 -7.755 25.053 1.00 65.50 96 ASP A O 1
ATOM 745 N N . ASP A 1 97 ? 2.294 -5.543 25.152 1.00 68.69 97 ASP A N 1
ATOM 746 C CA . ASP A 1 97 ? 3.258 -5.579 26.250 1.00 68.69 97 ASP A CA 1
ATOM 747 C C . ASP A 1 97 ? 2.557 -4.992 27.469 1.00 68.69 97 ASP A C 1
ATOM 749 O O . ASP A 1 97 ? 1.933 -3.931 27.376 1.00 68.69 97 ASP A O 1
ATOM 753 N N . ILE A 1 98 ? 2.589 -5.718 28.588 1.00 73.19 98 ILE A N 1
ATOM 754 C CA . ILE A 1 98 ? 1.821 -5.375 29.786 1.00 73.19 98 ILE A CA 1
ATOM 755 C C . ILE A 1 98 ? 2.251 -3.982 30.250 1.00 73.19 98 ILE A C 1
ATOM 757 O O . ILE A 1 98 ? 3.319 -3.802 30.834 1.00 73.19 98 ILE A O 1
ATOM 761 N N . ALA A 1 99 ? 1.390 -2.993 30.034 1.00 67.56 99 ALA A N 1
ATOM 762 C CA . ALA A 1 99 ? 1.549 -1.681 30.632 1.00 67.56 99 ALA A CA 1
ATOM 763 C C . ALA A 1 99 ? 1.089 -1.755 32.097 1.00 67.56 99 ALA A C 1
ATOM 765 O O . ALA A 1 99 ? -0.094 -1.942 32.380 1.00 67.56 99 ALA A O 1
ATOM 766 N N . SER A 1 100 ? 2.019 -1.627 33.044 1.00 73.94 100 SER A N 1
ATOM 767 C CA . SER A 1 100 ? 1.691 -1.403 34.457 1.00 73.94 100 SER A CA 1
ATOM 768 C C . SER A 1 100 ? 1.425 0.085 34.706 1.00 73.94 100 SER A C 1
ATOM 770 O O . SER A 1 100 ? 2.218 0.914 34.253 1.00 73.94 100 SER A O 1
ATOM 772 N N . LEU A 1 101 ? 0.352 0.412 35.436 1.00 66.62 101 LEU A N 1
ATOM 773 C CA . LEU A 1 101 ? 0.041 1.768 35.915 1.00 66.62 101 LEU A CA 1
ATOM 774 C C . LEU A 1 101 ? 0.585 2.000 37.329 1.00 66.62 101 LEU A C 1
ATOM 776 O O . LEU A 1 101 ? 0.411 1.088 38.169 1.00 66.62 101 LEU A O 1
#

Secondary structure (DSSP, 8-state):
----PPPPPTT-HHHHHHHHHHHHHHHHHHHHHHHHHTT-EEEEEEEEEEETTTEEEEEEEEEEEETTEEEEEEEEES-BTTBS-EEEEEEPPP-------

Radius of gyration: 16.6 Å; chains: 1; bounding box: 32×23×61 Å